Protein AF-A0A8J3D0W6-F1 (afdb_monomer)

Mean predicted aligned error: 7.94 Å

Secondary structure (DSSP, 8-state):
-GGGSHHHHHTT--EEEESB------BTTBSS--HHHHHT-B-SSSS--BHHHHS-HHHHHHHHHHHTS--B--GGGS-TTEEEES-HHHHHHHHHHHHHHTT-TT-SHHHHHHHTTTTEE-BPPPEEETTTTEEEEEE-BTB-EEEEEEEETTEEEEEEEEE----

Solvent-accessible surface area (backbone atoms only — not comparable to full-atom values): 9546 Å² total; per-residue (Å²): 92,53,57,85,43,49,67,47,52,74,71,69,46,76,36,41,34,49,25,60,30,40,45,81,70,68,43,73,101,40,100,55,78,40,52,70,63,53,36,73,38,51,30,76,49,98,66,74,47,44,40,56,83,75,41,55,70,68,56,40,44,44,44,44,57,54,17,37,33,90,36,74,62,58,72,88,56,46,55,91,65,59,45,74,38,85,57,56,70,61,51,52,50,53,51,52,54,47,68,74,48,66,92,53,91,88,60,65,70,59,56,62,66,44,56,78,51,76,51,50,43,43,38,25,26,76,36,72,39,80,92,69,37,33,38,38,34,43,36,55,68,93,52,33,27,43,41,34,30,35,53,53,96,92,39,64,38,79,68,52,45,28,60,51,68,88,127

Structure (mmCIF, N/CA/C/O backbone):
data_AF-A0A8J3D0W6-F1
#
_entry.id   AF-A0A8J3D0W6-F1
#
loop_
_atom_site.group_PDB
_atom_site.id
_atom_site.type_symbol
_atom_site.label_atom_id
_atom_site.label_alt_id
_atom_site.label_comp_id
_atom_site.label_asym_id
_atom_site.label_entity_id
_atom_site.label_seq_id
_atom_site.pdbx_PDB_ins_code
_atom_site.Cartn_x
_atom_site.Cartn_y
_atom_site.Cartn_z
_atom_site.occupancy
_atom_site.B_iso_or_equiv
_atom_site.auth_seq_id
_atom_site.auth_comp_id
_atom_site.auth_asym_id
_atom_site.auth_atom_id
_atom_site.pdbx_PDB_model_num
ATOM 1 N N . MET A 1 1 ? -11.651 3.298 -0.532 1.00 57.72 1 MET A N 1
ATOM 2 C CA . MET A 1 1 ? -10.632 2.223 -0.499 1.00 57.72 1 MET A CA 1
ATOM 3 C C . MET A 1 1 ? -11.140 0.916 0.131 1.00 57.72 1 MET A C 1
ATOM 5 O O . MET A 1 1 ? -10.345 0.147 0.648 1.00 57.72 1 MET A O 1
ATOM 9 N N . ALA A 1 2 ? -12.438 0.595 0.031 1.00 57.97 2 ALA A N 1
ATOM 10 C CA . ALA A 1 2 ? -12.997 -0.600 0.679 1.00 57.97 2 ALA A CA 1
ATOM 11 C C . ALA A 1 2 ? -12.368 -1.928 0.208 1.00 57.97 2 ALA A C 1
ATOM 13 O O . ALA A 1 2 ? -12.238 -2.854 0.995 1.00 57.97 2 ALA A O 1
ATOM 14 N N . ALA A 1 3 ? -11.893 -1.985 -1.041 1.00 68.94 3 ALA A N 1
ATOM 15 C CA . ALA A 1 3 ? -11.282 -3.178 -1.628 1.00 68.94 3 ALA A CA 1
ATOM 16 C C . ALA A 1 3 ? -9.994 -3.659 -0.929 1.00 68.94 3 ALA A C 1
ATOM 18 O O . ALA A 1 3 ? -9.634 -4.821 -1.071 1.00 68.94 3 ALA A O 1
ATOM 19 N N . VAL A 1 4 ? -9.289 -2.784 -0.200 1.00 66.38 4 VAL A N 1
ATOM 20 C CA . VAL A 1 4 ? -8.020 -3.122 0.482 1.00 66.38 4 VAL A CA 1
ATOM 21 C C . VAL A 1 4 ? -8.254 -3.967 1.746 1.00 66.38 4 VAL A C 1
ATOM 23 O O . VAL A 1 4 ? -7.323 -4.585 2.248 1.00 66.38 4 VAL A O 1
ATOM 26 N N . PHE A 1 5 ? -9.499 -4.019 2.229 1.00 71.75 5 PHE A N 1
ATOM 27 C CA . PHE A 1 5 ? -9.880 -4.618 3.510 1.00 71.75 5 PHE A CA 1
ATOM 28 C C . PHE A 1 5 ? -11.182 -5.418 3.444 1.00 71.75 5 PHE A C 1
ATOM 30 O O . PHE A 1 5 ? -11.825 -5.668 4.459 1.00 71.75 5 PHE A O 1
ATOM 37 N N . GLU A 1 6 ? -11.640 -5.748 2.238 1.00 76.38 6 GLU A N 1
ATOM 38 C CA . GLU A 1 6 ? -12.977 -6.306 2.034 1.00 76.38 6 GLU A CA 1
ATOM 39 C C . GLU A 1 6 ? -13.170 -7.620 2.805 1.00 76.38 6 GLU A C 1
ATOM 41 O O . GLU A 1 6 ? -14.216 -7.822 3.418 1.00 76.38 6 GLU A O 1
ATOM 46 N N . ASN A 1 7 ? -12.140 -8.470 2.852 1.00 73.19 7 ASN A N 1
ATOM 47 C CA . ASN A 1 7 ? -12.189 -9.752 3.555 1.00 73.19 7 ASN A CA 1
ATOM 48 C C . ASN A 1 7 ? -12.146 -9.577 5.077 1.00 73.19 7 ASN A C 1
ATOM 50 O O . ASN A 1 7 ? -12.921 -10.205 5.797 1.00 73.19 7 ASN A O 1
ATOM 54 N N . GLU A 1 8 ? -11.254 -8.720 5.565 1.00 75.06 8 GLU A N 1
ATOM 55 C CA . GLU A 1 8 ? -11.081 -8.424 6.983 1.00 75.06 8 GLU A CA 1
ATOM 56 C C . GLU A 1 8 ? -12.368 -7.812 7.553 1.00 75.06 8 GLU A C 1
ATOM 58 O O . GLU A 1 8 ? -12.911 -8.307 8.544 1.00 75.06 8 GLU A O 1
ATOM 63 N N . LEU A 1 9 ? -12.943 -6.832 6.853 1.00 78.19 9 LEU A N 1
ATOM 64 C CA . LEU A 1 9 ? -14.215 -6.215 7.228 1.00 78.19 9 LEU A CA 1
ATOM 65 C C . LEU A 1 9 ? -15.378 -7.209 7.157 1.00 78.19 9 LEU A C 1
ATOM 67 O O . LEU A 1 9 ? -16.214 -7.227 8.058 1.00 78.19 9 LEU A O 1
ATOM 71 N N . ALA A 1 10 ? -15.422 -8.076 6.139 1.00 81.38 10 ALA A N 1
ATOM 72 C CA . ALA A 1 10 ? -16.437 -9.128 6.049 1.00 81.38 10 ALA A CA 1
ATOM 73 C C . ALA A 1 10 ? -16.343 -10.142 7.203 1.00 81.38 10 ALA A C 1
ATOM 75 O O . ALA A 1 10 ? -17.357 -10.703 7.612 1.00 81.38 10 ALA A O 1
ATOM 76 N N . SER A 1 11 ? -15.144 -10.355 7.752 1.00 77.88 11 SER A N 1
ATOM 77 C CA . SER A 1 11 ? -14.920 -11.206 8.927 1.00 77.88 11 SER A CA 1
ATOM 78 C C . SER A 1 11 ? -15.164 -10.503 10.271 1.00 77.88 11 SER A C 1
ATOM 80 O O . SER A 1 11 ? -15.015 -11.128 11.319 1.00 77.88 11 SER A O 1
ATOM 82 N N . GLY A 1 12 ? -15.549 -9.220 10.253 1.00 76.44 12 GLY A N 1
ATOM 83 C CA . GLY A 1 12 ? -15.779 -8.419 11.457 1.00 76.44 12 GLY A CA 1
ATOM 84 C C . GLY A 1 12 ? -14.498 -8.037 12.200 1.00 76.44 12 GLY A C 1
ATOM 85 O O . GLY A 1 12 ? -14.559 -7.725 13.387 1.00 76.44 12 GLY A O 1
ATOM 86 N N . GLN A 1 13 ? -13.340 -8.085 11.534 1.00 76.00 13 GLN A N 1
ATOM 87 C CA . GLN A 1 13 ? -12.080 -7.663 12.136 1.00 76.00 13 GLN A CA 1
ATOM 88 C C . GLN A 1 13 ? -12.021 -6.144 12.273 1.00 76.00 13 GLN A C 1
ATOM 90 O O . GLN A 1 13 ? -12.376 -5.403 11.356 1.00 76.00 13 GLN A O 1
ATOM 95 N N . GLU A 1 14 ? -11.515 -5.693 13.417 1.00 71.50 14 GLU A N 1
ATOM 96 C CA . GLU A 1 14 ? -11.161 -4.297 13.631 1.00 71.50 14 GLU A CA 1
ATOM 97 C C . GLU A 1 14 ? -9.776 -4.023 13.035 1.00 71.50 14 GLU A C 1
ATOM 99 O O . GLU A 1 14 ? -8.802 -4.735 13.301 1.00 71.50 14 GLU A O 1
ATOM 104 N N . ILE A 1 15 ? -9.703 -2.998 12.189 1.00 77.00 15 ILE A N 1
ATOM 105 C CA . ILE A 1 15 ? -8.526 -2.717 11.369 1.00 77.00 15 ILE A CA 1
ATOM 106 C C . ILE A 1 15 ? -7.959 -1.368 11.773 1.00 77.00 15 ILE A C 1
ATOM 108 O O . ILE A 1 15 ? -8.666 -0.363 11.727 1.00 77.00 15 ILE A O 1
ATOM 112 N N . PHE A 1 16 ? -6.670 -1.335 12.097 1.00 79.06 16 PHE A N 1
ATOM 113 C CA . PHE A 1 16 ? -5.956 -0.107 12.432 1.00 79.06 16 PHE A CA 1
ATOM 114 C C . PHE A 1 16 ? -5.022 0.300 11.289 1.00 79.06 16 PHE A C 1
ATOM 116 O O . PHE A 1 16 ? -4.223 -0.500 10.801 1.00 79.06 16 PHE A O 1
ATOM 123 N N . LEU A 1 17 ? -5.120 1.557 10.865 1.00 83.06 17 LEU A N 1
ATOM 124 C CA . LEU A 1 17 ? -4.301 2.152 9.811 1.00 83.06 17 LEU A CA 1
ATOM 125 C C . LEU A 1 17 ? -3.715 3.478 10.304 1.00 83.06 17 LEU A C 1
ATOM 127 O O . LEU A 1 17 ? -4.410 4.273 10.936 1.00 83.06 17 LEU A O 1
ATOM 131 N N . PHE A 1 18 ? -2.448 3.748 9.998 1.00 86.56 18 PHE A N 1
ATOM 132 C CA . PHE A 1 18 ? -1.864 5.053 10.303 1.00 86.56 18 PHE A CA 1
ATOM 133 C C . PHE A 1 18 ? -2.367 6.139 9.361 1.00 86.56 18 PHE A C 1
ATOM 135 O O . PHE A 1 18 ? -2.537 5.918 8.164 1.00 86.56 18 PHE A O 1
ATOM 142 N N . GLU A 1 19 ? -2.597 7.330 9.912 1.00 89.62 19 GLU A N 1
ATOM 143 C CA . GLU A 1 19 ? -2.974 8.495 9.115 1.00 89.62 19 GLU A CA 1
ATOM 144 C C . GLU A 1 19 ? -1.873 8.876 8.126 1.00 89.62 19 GLU A C 1
ATOM 146 O O . GLU A 1 19 ? -2.173 9.251 6.997 1.00 89.62 19 GLU A O 1
ATOM 151 N N . ASP A 1 20 ? -0.610 8.768 8.528 1.00 90.44 20 ASP A N 1
ATOM 152 C CA . ASP A 1 20 ? 0.523 9.093 7.671 1.00 9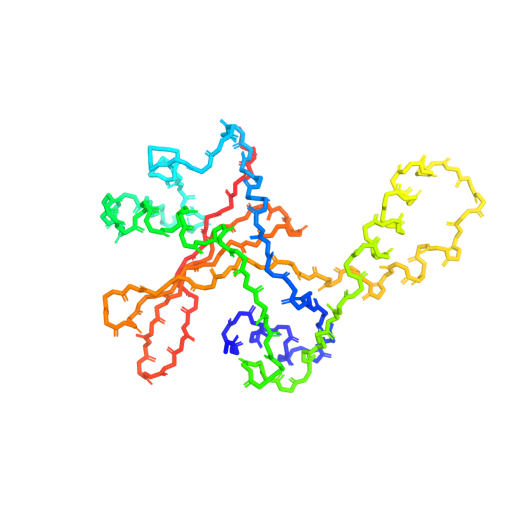0.44 20 ASP A CA 1
ATOM 153 C C . ASP A 1 20 ? 0.906 7.895 6.799 1.00 90.44 20 ASP A C 1
ATOM 155 O O . ASP A 1 20 ? 1.125 6.781 7.286 1.00 90.44 20 ASP A O 1
ATOM 159 N N . ALA A 1 21 ? 1.000 8.142 5.495 1.00 90.19 21 ALA A N 1
ATOM 160 C CA . ALA A 1 21 ? 1.410 7.145 4.526 1.00 90.19 21 ALA A CA 1
ATOM 161 C C . ALA A 1 21 ? 2.860 6.700 4.732 1.00 90.19 21 ALA A C 1
ATOM 163 O O . ALA A 1 21 ? 3.719 7.448 5.198 1.00 90.19 21 ALA A O 1
ATOM 164 N N . GLU A 1 22 ? 3.130 5.463 4.334 1.00 88.19 22 GLU A N 1
ATOM 165 C CA . GLU A 1 22 ? 4.464 4.893 4.323 1.00 88.19 22 GLU A CA 1
ATOM 166 C C . GLU A 1 22 ? 5.303 5.510 3.205 1.00 88.19 22 GLU A C 1
ATOM 168 O O . GLU A 1 22 ? 5.022 5.324 2.016 1.00 88.19 22 GLU A O 1
ATOM 173 N N . THR A 1 23 ? 6.337 6.239 3.611 1.00 87.56 23 THR A N 1
ATOM 174 C CA . THR A 1 23 ? 7.292 6.894 2.714 1.00 87.56 23 THR A CA 1
ATOM 175 C C . THR A 1 23 ? 8.585 6.094 2.587 1.00 87.56 23 THR A C 1
ATOM 177 O O . THR A 1 23 ? 9.254 6.187 1.560 1.00 87.56 23 THR A O 1
ATOM 180 N N . ASP A 1 24 ? 8.915 5.265 3.584 1.00 83.38 24 ASP A N 1
ATOM 181 C CA . ASP A 1 24 ? 10.118 4.433 3.598 1.00 83.38 24 ASP A CA 1
ATOM 182 C C . ASP A 1 24 ? 9.813 3.050 3.006 1.00 83.38 24 ASP A C 1
ATOM 184 O O . ASP A 1 24 ? 9.504 2.075 3.701 1.00 83.38 24 ASP A O 1
ATOM 188 N N . TRP A 1 25 ? 9.819 2.983 1.675 1.00 83.62 25 TRP A N 1
ATOM 189 C CA . TRP A 1 25 ? 9.565 1.750 0.934 1.00 83.62 25 TRP A CA 1
ATOM 190 C C . TRP A 1 25 ? 10.764 0.811 1.056 1.00 83.62 25 TRP A C 1
ATOM 192 O O . TRP A 1 25 ? 11.692 0.841 0.249 1.00 83.62 25 TRP A O 1
ATOM 202 N N . LYS A 1 26 ? 10.728 -0.054 2.066 1.00 74.50 26 LYS A N 1
ATOM 203 C CA . LYS A 1 26 ? 11.725 -1.106 2.259 1.00 74.50 26 LYS A CA 1
ATOM 204 C C . LYS A 1 26 ? 11.419 -2.291 1.359 1.00 74.50 26 LYS A C 1
ATOM 206 O O . LYS A 1 26 ? 10.599 -3.138 1.701 1.00 74.50 26 LYS A O 1
ATOM 211 N N . ILE A 1 27 ? 12.104 -2.372 0.226 1.00 72.00 27 ILE A N 1
ATOM 212 C CA . ILE A 1 27 ? 12.061 -3.546 -0.641 1.00 72.00 27 ILE A CA 1
ATOM 213 C C . ILE A 1 27 ? 13.344 -4.356 -0.406 1.00 72.00 27 ILE A C 1
ATOM 215 O O . ILE A 1 27 ? 14.429 -3.849 -0.681 1.00 72.00 27 ILE A O 1
ATOM 219 N N . PRO A 1 28 ? 13.267 -5.595 0.111 1.00 66.06 28 PRO A N 1
ATOM 220 C CA . PRO A 1 28 ? 14.422 -6.476 0.223 1.00 66.06 28 PRO A CA 1
ATOM 221 C C . PRO A 1 28 ? 15.197 -6.537 -1.101 1.00 66.06 28 PRO A C 1
ATOM 223 O O . PRO A 1 28 ? 14.583 -6.576 -2.167 1.00 66.06 28 PRO A O 1
ATOM 226 N N . TRP A 1 29 ? 16.534 -6.544 -1.037 1.00 68.75 29 TRP A N 1
ATOM 227 C CA . TRP A 1 29 ? 17.455 -6.594 -2.198 1.00 68.75 29 TRP A CA 1
ATOM 228 C C . TRP A 1 29 ? 17.521 -5.328 -3.060 1.00 68.75 29 TRP A C 1
ATOM 230 O O . TRP A 1 29 ? 18.323 -5.279 -3.992 1.00 68.75 29 TRP A O 1
ATOM 240 N N . LEU A 1 30 ? 16.724 -4.303 -2.753 1.00 70.81 30 LEU A N 1
ATOM 241 C CA . LEU A 1 30 ? 16.765 -3.009 -3.420 1.00 70.81 30 LEU A CA 1
ATOM 242 C C . LEU A 1 30 ? 17.078 -1.912 -2.405 1.00 70.81 30 LEU A C 1
ATOM 244 O O . LEU A 1 30 ? 16.303 -1.659 -1.487 1.00 70.81 30 LEU A O 1
ATOM 248 N N . ASP A 1 31 ? 18.188 -1.207 -2.618 1.00 67.56 31 ASP A N 1
ATOM 249 C CA . ASP A 1 31 ? 18.569 -0.059 -1.783 1.00 67.56 31 ASP A CA 1
ATOM 250 C C . ASP A 1 31 ? 17.552 1.093 -1.879 1.00 67.56 31 ASP A C 1
ATOM 252 O O . ASP A 1 31 ? 17.469 1.942 -0.996 1.00 67.56 31 ASP A O 1
ATOM 256 N N . SER A 1 32 ? 16.783 1.145 -2.972 1.00 73.94 32 SER A N 1
ATOM 257 C CA . SER A 1 32 ? 15.727 2.133 -3.200 1.00 73.94 32 SER A CA 1
ATOM 258 C C . SER A 1 32 ? 14.708 1.649 -4.237 1.00 73.94 32 SER A C 1
ATOM 260 O O . SER A 1 32 ? 14.976 0.735 -5.024 1.00 73.94 32 SER A O 1
ATOM 262 N N . CYS A 1 33 ? 13.532 2.285 -4.270 1.00 82.81 33 CYS A N 1
ATOM 263 C CA . CYS A 1 33 ? 12.550 2.059 -5.330 1.00 82.81 33 CYS A CA 1
ATOM 264 C C . CYS A 1 33 ? 13.100 2.576 -6.667 1.00 82.81 33 CYS A C 1
ATOM 266 O O . CYS A 1 33 ? 13.207 3.783 -6.879 1.00 82.81 33 CYS A O 1
ATOM 268 N N . THR A 1 34 ? 13.436 1.657 -7.570 1.00 86.19 34 THR A N 1
ATOM 269 C CA . THR A 1 34 ? 13.911 1.945 -8.932 1.00 86.19 34 THR A CA 1
ATOM 270 C C . THR A 1 34 ? 13.007 1.272 -9.953 1.00 86.19 34 THR A C 1
ATOM 272 O O . THR A 1 34 ? 12.373 0.259 -9.653 1.00 86.19 34 THR A O 1
ATOM 275 N N . VAL A 1 35 ? 12.950 1.805 -11.176 1.00 87.56 35 VAL A N 1
ATOM 276 C CA . VAL A 1 35 ? 12.115 1.215 -12.232 1.00 87.56 35 VAL A CA 1
ATOM 277 C C . VAL A 1 35 ? 12.561 -0.206 -12.543 1.00 87.56 35 VAL A C 1
ATOM 279 O O . VAL A 1 35 ? 11.743 -1.120 -12.568 1.00 87.56 35 VAL A O 1
ATOM 282 N N . GLU A 1 36 ? 13.864 -0.402 -12.713 1.00 86.00 36 GLU A N 1
ATOM 283 C CA . GLU A 1 36 ? 14.467 -1.699 -12.990 1.00 86.00 36 GLU A CA 1
ATOM 284 C C . GLU A 1 36 ? 14.217 -2.684 -11.840 1.00 86.00 36 GLU A C 1
ATOM 286 O O . GLU A 1 36 ? 13.860 -3.836 -12.084 1.00 86.00 36 GLU A O 1
ATOM 291 N N . GLY A 1 37 ? 14.330 -2.226 -10.589 1.00 82.81 37 GLY A N 1
ATOM 292 C CA . GLY A 1 37 ? 14.029 -3.038 -9.415 1.00 82.81 37 GLY A CA 1
ATOM 293 C C . GLY A 1 37 ? 12.570 -3.487 -9.366 1.00 82.81 37 GLY A C 1
ATOM 294 O O . GLY A 1 37 ? 12.297 -4.668 -9.170 1.00 82.81 37 GLY A O 1
ATOM 295 N N . ILE A 1 38 ? 11.636 -2.566 -9.613 1.00 83.69 38 ILE A N 1
ATOM 296 C CA . ILE A 1 38 ? 10.198 -2.853 -9.613 1.00 83.69 38 ILE A CA 1
ATOM 297 C C . ILE A 1 38 ? 9.783 -3.733 -10.807 1.00 83.69 38 ILE A C 1
ATOM 299 O O . ILE A 1 38 ? 8.909 -4.585 -10.681 1.00 83.69 38 ILE A O 1
ATOM 303 N N . TRP A 1 39 ? 10.408 -3.578 -11.970 1.00 86.31 39 TRP A N 1
ATOM 304 C CA . TRP A 1 39 ? 10.103 -4.370 -13.166 1.00 86.31 39 TRP A CA 1
ATOM 305 C C . TRP A 1 39 ? 10.508 -5.838 -13.082 1.00 86.31 39 TRP A C 1
ATOM 307 O O . TRP A 1 39 ? 9.879 -6.674 -13.734 1.00 86.31 39 TRP A O 1
ATOM 317 N N . ASN A 1 40 ? 11.533 -6.143 -12.289 1.00 79.94 40 ASN A N 1
ATOM 318 C CA . ASN A 1 40 ? 12.007 -7.509 -12.066 1.00 79.94 40 ASN A CA 1
ATOM 319 C C . ASN A 1 40 ? 11.166 -8.280 -11.043 1.00 79.94 40 ASN A C 1
ATOM 321 O O . ASN A 1 40 ? 11.428 -9.449 -10.778 1.00 79.94 40 ASN A O 1
ATOM 325 N N . LEU A 1 41 ? 10.156 -7.632 -10.472 1.00 79.81 41 LEU A N 1
ATOM 326 C CA . LEU A 1 41 ? 9.245 -8.254 -9.537 1.00 79.81 41 LEU A CA 1
ATOM 327 C C . LEU A 1 41 ? 8.224 -9.145 -10.238 1.00 79.81 41 LEU A C 1
ATOM 329 O O . LEU A 1 41 ? 7.648 -8.777 -11.270 1.00 79.81 41 LEU A O 1
ATOM 333 N N . GLU A 1 42 ? 7.919 -10.268 -9.594 1.00 77.25 42 GLU A N 1
ATOM 334 C CA . GLU A 1 42 ? 6.915 -11.218 -10.057 1.00 77.25 42 GLU A CA 1
ATOM 335 C C . GLU A 1 42 ? 5.779 -11.371 -9.049 1.00 77.25 42 GLU A C 1
ATOM 337 O O . GLU A 1 42 ? 6.000 -11.483 -7.847 1.00 77.25 42 GLU A O 1
ATOM 342 N N . SER A 1 43 ? 4.543 -11.443 -9.539 1.00 78.25 43 SER A N 1
ATOM 343 C CA . SER A 1 43 ? 3.377 -11.666 -8.683 1.00 78.25 43 SER A CA 1
ATOM 344 C C . SER A 1 43 ? 3.393 -13.029 -7.977 1.00 78.25 43 SER A C 1
ATOM 346 O O . SER A 1 43 ? 3.889 -14.021 -8.524 1.00 78.25 43 SER A O 1
ATOM 348 N N . ASP A 1 44 ? 2.674 -13.133 -6.861 1.00 71.56 44 ASP A N 1
ATOM 349 C CA . ASP A 1 44 ? 2.492 -14.398 -6.124 1.00 71.56 44 ASP A CA 1
ATOM 350 C C . ASP A 1 44 ? 1.366 -15.292 -6.680 1.00 71.56 44 ASP A C 1
ATOM 352 O O . ASP A 1 44 ? 0.920 -16.242 -6.036 1.00 71.56 44 ASP A O 1
ATOM 356 N N . PHE A 1 45 ? 0.857 -14.994 -7.878 1.00 66.81 45 PHE A N 1
ATOM 357 C CA . PHE A 1 45 ? -0.221 -15.757 -8.508 1.00 66.81 45 PHE A CA 1
ATOM 358 C C . PHE A 1 45 ? 0.262 -17.093 -9.090 1.00 66.81 45 PHE A C 1
ATOM 360 O O . PHE A 1 45 ? 1.428 -17.260 -9.446 1.00 66.81 45 PHE A O 1
ATOM 367 N N . ARG A 1 46 ? -0.680 -18.040 -9.270 1.00 66.44 46 ARG A N 1
ATOM 368 C CA . ARG A 1 46 ? -0.427 -19.313 -9.983 1.00 66.44 46 ARG A CA 1
ATOM 369 C C . ARG A 1 46 ? 0.113 -19.094 -11.400 1.00 66.44 46 ARG A C 1
ATOM 371 O O . ARG A 1 46 ? 0.879 -19.915 -11.888 1.00 66.44 46 ARG A O 1
ATOM 378 N N . GLN A 1 47 ? -0.308 -18.014 -12.055 1.00 74.50 47 GLN A N 1
ATOM 379 C CA . GLN A 1 47 ? 0.301 -17.518 -13.284 1.00 74.50 47 GLN A CA 1
ATOM 380 C C . GLN A 1 47 ? 1.138 -16.298 -12.920 1.00 74.50 47 GLN A C 1
ATOM 382 O O . GLN A 1 47 ? 0.600 -15.319 -12.405 1.00 74.50 47 GLN A O 1
ATOM 387 N N . LYS A 1 48 ? 2.447 -16.382 -13.155 1.00 79.75 48 LYS A N 1
ATOM 388 C CA . LYS A 1 48 ? 3.380 -15.295 -12.870 1.00 79.75 48 LYS A CA 1
ATOM 389 C C . LYS A 1 48 ? 3.101 -14.121 -13.807 1.00 79.75 48 LYS A C 1
ATOM 391 O O . LYS A 1 48 ? 3.150 -14.274 -15.023 1.00 79.75 48 LYS A O 1
ATOM 396 N N . ILE A 1 49 ? 2.786 -12.968 -13.225 1.00 81.81 49 ILE A N 1
ATOM 397 C CA . ILE A 1 49 ? 2.658 -11.686 -13.915 1.00 81.81 49 ILE A CA 1
ATOM 398 C C . ILE A 1 49 ? 3.881 -10.854 -13.538 1.00 81.81 49 ILE A C 1
ATOM 400 O O . ILE A 1 49 ? 4.138 -10.645 -12.349 1.00 81.81 49 ILE A O 1
ATOM 404 N N . LEU A 1 50 ? 4.622 -10.383 -14.540 1.00 82.62 50 LEU A N 1
ATOM 405 C CA . LEU A 1 50 ? 5.723 -9.447 -14.336 1.00 82.62 50 LEU A CA 1
ATOM 406 C C . LEU A 1 50 ? 5.186 -8.022 -14.329 1.00 82.62 50 LEU A C 1
ATOM 408 O O . LEU A 1 50 ? 4.338 -7.658 -15.147 1.00 82.62 50 LEU A O 1
ATOM 412 N N . ILE A 1 51 ? 5.716 -7.184 -13.442 1.00 84.19 51 ILE A N 1
ATOM 413 C CA . ILE A 1 51 ? 5.301 -5.778 -13.363 1.00 84.19 51 ILE A CA 1
ATOM 414 C C . ILE A 1 51 ? 5.544 -5.040 -14.687 1.00 84.19 51 ILE A C 1
ATOM 416 O O . ILE A 1 51 ? 4.688 -4.262 -15.110 1.00 84.19 51 ILE A O 1
ATOM 420 N N . LYS A 1 52 ? 6.657 -5.328 -15.374 1.00 86.81 52 LYS A N 1
ATOM 421 C CA . LYS A 1 52 ? 7.003 -4.722 -16.673 1.00 86.81 52 LYS A CA 1
ATOM 422 C C . LYS A 1 52 ? 5.983 -4.996 -17.788 1.00 86.81 52 LYS A C 1
ATOM 424 O O . LYS A 1 52 ? 5.906 -4.231 -18.742 1.00 86.81 52 LYS A O 1
ATOM 429 N N . ASP A 1 53 ? 5.203 -6.073 -17.666 1.00 86.81 53 ASP A N 1
ATOM 430 C CA . ASP A 1 53 ? 4.164 -6.428 -18.641 1.00 86.81 53 ASP A CA 1
ATOM 431 C C . ASP A 1 53 ? 2.849 -5.685 -18.353 1.00 86.81 53 ASP A C 1
ATOM 433 O O . ASP A 1 53 ? 1.951 -5.622 -19.195 1.00 86.81 53 ASP A O 1
ATOM 437 N N . VAL A 1 54 ? 2.720 -5.118 -17.150 1.00 85.50 54 VAL A N 1
ATOM 438 C CA . VAL A 1 54 ? 1.522 -4.415 -16.689 1.00 85.50 54 VAL A CA 1
ATOM 439 C C . VAL A 1 54 ? 1.701 -2.910 -16.758 1.00 85.50 54 VAL A C 1
ATOM 441 O O . VAL A 1 54 ? 0.769 -2.240 -17.201 1.00 85.50 54 VAL A O 1
ATOM 444 N N . PHE A 1 55 ? 2.848 -2.378 -16.336 1.00 89.38 55 PHE A N 1
ATOM 445 C CA . PHE A 1 55 ? 3.101 -0.943 -16.210 1.00 89.38 55 PHE A CA 1
ATOM 446 C C . PHE A 1 55 ? 4.231 -0.477 -17.123 1.00 89.38 55 PHE A C 1
ATOM 448 O O . PHE A 1 55 ? 5.274 -1.123 -17.220 1.00 89.38 55 PHE A O 1
ATOM 455 N N . SER A 1 56 ? 4.044 0.690 -17.744 1.00 92.31 56 SER A N 1
ATOM 456 C CA . SER A 1 56 ? 5.108 1.347 -18.503 1.00 92.31 56 SER A CA 1
ATOM 457 C C . SER A 1 56 ? 6.238 1.838 -17.589 1.00 92.31 56 SER A C 1
ATOM 459 O O . SER A 1 56 ? 6.148 1.798 -16.354 1.00 92.31 56 SER A O 1
ATOM 461 N N . ARG A 1 57 ? 7.323 2.322 -18.205 1.00 93.19 57 ARG A N 1
ATOM 462 C CA . ARG A 1 57 ? 8.481 2.860 -17.481 1.00 93.19 57 ARG A CA 1
ATOM 463 C C . ARG A 1 57 ? 8.057 4.085 -16.679 1.00 93.19 57 ARG A C 1
ATOM 465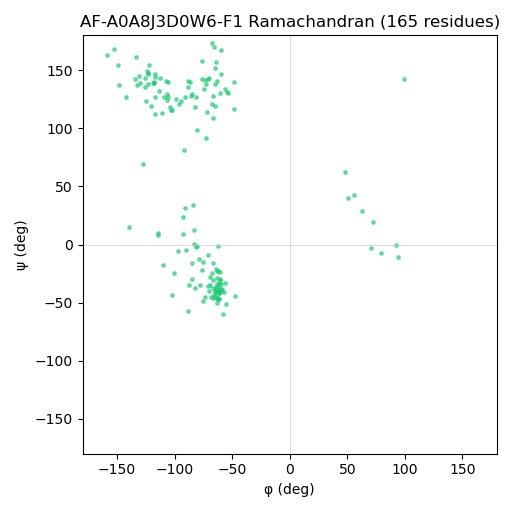 O O . ARG A 1 57 ? 8.333 4.166 -15.488 1.00 93.19 57 ARG A O 1
ATOM 472 N N . GLU A 1 58 ? 7.311 4.977 -17.324 1.00 93.12 58 GLU A N 1
ATOM 473 C CA . GLU A 1 58 ? 6.782 6.208 -16.740 1.00 93.12 58 GLU A CA 1
ATOM 474 C C . GLU A 1 58 ? 5.776 5.908 -15.625 1.00 93.12 58 GLU A C 1
ATOM 476 O O . GLU A 1 58 ? 5.794 6.551 -14.578 1.00 93.12 58 GLU A O 1
ATOM 481 N N . GLU A 1 59 ? 4.903 4.912 -15.812 1.00 92.38 59 GLU A N 1
ATOM 482 C CA . GLU A 1 59 ? 3.974 4.486 -14.760 1.00 92.38 59 GLU A CA 1
ATOM 483 C C . GLU A 1 59 ? 4.736 3.948 -13.544 1.00 92.38 59 GLU A C 1
ATOM 485 O O . GLU A 1 59 ? 4.399 4.282 -12.412 1.00 92.38 59 GLU A O 1
ATOM 490 N N . THR A 1 60 ? 5.803 3.181 -13.767 1.00 91.19 60 THR A N 1
ATOM 491 C CA . THR A 1 60 ? 6.624 2.605 -12.693 1.00 91.19 60 THR A CA 1
ATOM 492 C C . THR A 1 60 ? 7.438 3.666 -11.952 1.00 91.19 60 THR A C 1
ATOM 494 O O . THR A 1 60 ? 7.516 3.653 -10.725 1.00 91.19 60 THR A O 1
ATOM 497 N N . GLU A 1 61 ? 7.988 4.642 -12.668 1.00 92.75 61 GLU A N 1
ATOM 498 C CA . GLU A 1 61 ? 8.659 5.792 -12.061 1.00 92.75 61 GLU A CA 1
ATOM 499 C C . GLU A 1 61 ? 7.691 6.607 -11.193 1.00 92.75 61 GLU A C 1
ATOM 501 O O . GLU A 1 61 ? 8.023 7.004 -10.072 1.00 92.75 61 GLU A O 1
ATOM 506 N N . ARG A 1 62 ? 6.449 6.782 -11.658 1.00 93.25 62 ARG A N 1
ATOM 507 C CA . ARG A 1 62 ? 5.375 7.399 -10.871 1.00 93.25 62 ARG A CA 1
ATOM 508 C C . ARG A 1 62 ? 4.999 6.580 -9.638 1.00 93.25 62 ARG A C 1
ATOM 510 O O . ARG A 1 62 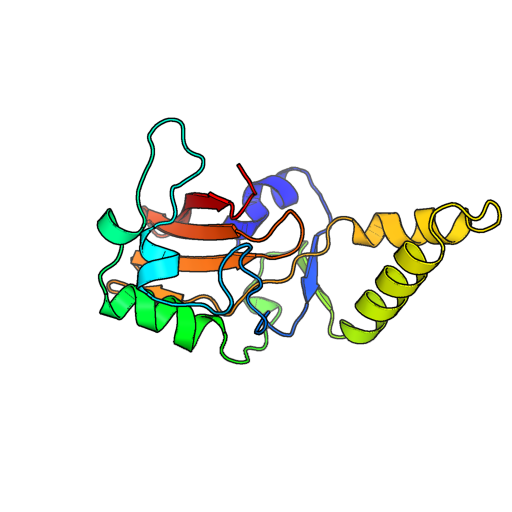? 4.738 7.179 -8.601 1.00 93.25 62 ARG A O 1
ATOM 517 N N . ILE A 1 63 ? 5.002 5.244 -9.706 1.00 91.06 63 ILE A N 1
ATOM 518 C CA . ILE A 1 63 ? 4.808 4.387 -8.520 1.00 91.06 63 ILE A CA 1
ATOM 519 C C . ILE A 1 63 ? 5.847 4.741 -7.448 1.00 91.06 63 ILE A C 1
ATOM 521 O O . ILE A 1 63 ? 5.464 5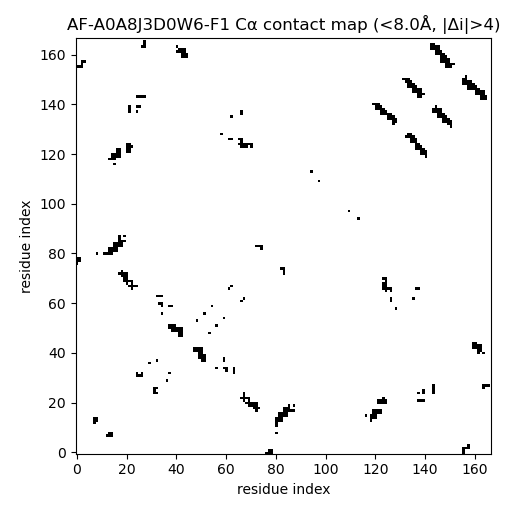.016 -6.314 1.00 91.06 63 ILE A O 1
ATOM 525 N N . CYS A 1 64 ? 7.133 4.790 -7.804 1.00 89.44 64 CYS A N 1
ATOM 526 C CA . CYS A 1 64 ? 8.198 5.091 -6.845 1.00 89.44 64 CYS A CA 1
ATOM 527 C C . CYS A 1 64 ? 8.136 6.530 -6.316 1.00 89.44 64 CYS A C 1
ATOM 529 O O . CYS A 1 64 ? 8.238 6.756 -5.110 1.00 89.44 64 CYS A O 1
ATOM 531 N N . THR A 1 65 ? 7.957 7.511 -7.200 1.00 90.69 65 THR A N 1
ATOM 532 C CA . THR A 1 65 ? 7.995 8.938 -6.840 1.00 90.69 65 THR A CA 1
ATOM 533 C C . THR A 1 65 ? 6.732 9.397 -6.117 1.00 90.69 65 THR A C 1
ATOM 535 O O . THR A 1 65 ? 6.815 10.023 -5.064 1.00 90.69 65 THR A O 1
ATOM 538 N N . GLU A 1 66 ? 5.547 9.080 -6.642 1.00 92.94 66 GLU A N 1
ATOM 539 C CA . GLU A 1 66 ? 4.294 9.484 -6.008 1.00 92.94 66 GLU A CA 1
ATOM 540 C C . GLU A 1 66 ? 3.950 8.593 -4.818 1.00 92.94 66 GLU A C 1
ATOM 542 O O . GLU A 1 66 ? 3.380 9.081 -3.846 1.00 92.94 66 GLU A O 1
ATOM 547 N N . GLY A 1 67 ? 4.271 7.302 -4.882 1.00 88.69 67 GLY A N 1
ATOM 548 C CA . GLY A 1 67 ? 3.949 6.353 -3.824 1.00 88.69 67 GLY A CA 1
ATOM 549 C C . GLY A 1 67 ? 4.714 6.624 -2.528 1.00 88.69 67 GLY A C 1
ATOM 550 O O . GLY A 1 67 ? 4.132 6.520 -1.450 1.00 88.69 67 GLY A O 1
ATOM 551 N N . SER A 1 68 ? 5.978 7.043 -2.625 1.00 88.62 68 SER A N 1
ATOM 552 C CA . SER A 1 68 ? 6.797 7.439 -1.468 1.00 88.62 68 SER A CA 1
ATOM 553 C C . SER A 1 68 ? 6.536 8.873 -0.985 1.00 88.62 68 SER A C 1
ATOM 555 O O . SER A 1 68 ? 7.116 9.306 0.012 1.00 88.62 68 SER A O 1
ATOM 557 N N . ALA A 1 69 ? 5.661 9.627 -1.659 1.00 89.94 69 ALA A N 1
ATOM 558 C CA . ALA A 1 69 ? 5.357 10.994 -1.264 1.00 89.94 69 ALA A CA 1
ATOM 559 C C . ALA A 1 69 ? 4.556 11.034 0.053 1.00 89.94 69 ALA A C 1
ATOM 561 O O . ALA A 1 69 ? 3.650 10.214 0.248 1.00 89.94 69 ALA A O 1
ATOM 562 N N . PRO A 1 70 ? 4.804 12.032 0.926 1.00 91.56 70 PRO A N 1
ATOM 563 C CA . PRO A 1 70 ? 3.997 12.240 2.119 1.00 91.56 70 PRO A CA 1
ATOM 564 C C . PRO A 1 70 ? 2.516 12.366 1.767 1.00 91.56 70 PRO A C 1
ATOM 566 O O . PRO A 1 70 ? 2.122 13.132 0.880 1.00 91.56 70 PRO A O 1
ATOM 569 N N . TYR A 1 71 ? 1.679 11.621 2.476 1.00 92.25 71 TYR A N 1
ATOM 570 C CA . TYR A 1 71 ? 0.240 11.646 2.283 1.00 92.25 71 TYR A CA 1
ATOM 571 C C . TYR A 1 71 ? -0.457 11.368 3.602 1.00 92.25 71 TYR A C 1
ATOM 573 O O . TYR A 1 71 ? -0.048 10.476 4.336 1.00 92.25 71 TYR A O 1
ATOM 581 N N . LYS A 1 72 ? -1.517 12.129 3.881 1.00 91.56 72 LYS A N 1
ATOM 582 C CA . LYS A 1 72 ? -2.321 11.953 5.082 1.00 91.56 72 LYS A CA 1
ATOM 583 C C . LYS A 1 72 ? -3.701 11.422 4.723 1.00 91.56 72 LYS A C 1
ATOM 585 O O . LYS A 1 72 ? -4.502 12.103 4.077 1.00 91.56 72 LYS A O 1
ATOM 590 N N . PHE A 1 73 ? -3.958 10.194 5.137 1.00 89.81 73 PHE A N 1
ATOM 591 C CA . PHE A 1 73 ? -5.237 9.525 5.036 1.00 89.81 73 PHE A CA 1
ATOM 592 C C . PHE A 1 73 ? -6.296 10.253 5.861 1.00 89.81 73 PHE A C 1
ATOM 594 O O . PHE A 1 73 ? -6.042 10.719 6.970 1.00 89.81 73 PHE A O 1
ATOM 601 N N . ARG A 1 74 ? -7.508 10.331 5.309 1.00 88.75 74 ARG A N 1
ATOM 602 C CA . ARG A 1 74 ? -8.680 10.858 6.009 1.00 88.75 74 ARG A CA 1
ATOM 603 C C . ARG A 1 74 ? -9.728 9.769 6.157 1.00 88.75 74 ARG A C 1
ATOM 605 O O . ARG A 1 74 ? -9.850 8.910 5.277 1.00 88.75 74 ARG A O 1
ATOM 612 N N . LYS A 1 75 ? -10.474 9.796 7.261 1.00 85.00 75 LYS A N 1
ATOM 613 C CA . LYS A 1 75 ? -11.396 8.717 7.639 1.00 85.00 75 LYS A CA 1
ATOM 614 C C . LYS A 1 75 ? -12.484 8.494 6.587 1.00 85.00 75 LYS A C 1
ATOM 616 O O . LYS A 1 75 ? -12.870 7.355 6.354 1.00 85.00 75 LYS A O 1
ATOM 621 N N . GLU A 1 76 ? -12.889 9.539 5.871 1.00 87.50 76 GLU A N 1
ATOM 622 C CA . GLU A 1 76 ? -13.939 9.489 4.846 1.00 87.50 76 GLU A CA 1
ATOM 623 C C . GLU A 1 76 ? -13.545 8.651 3.615 1.00 87.50 76 GLU A C 1
ATOM 625 O O . GLU A 1 76 ? -14.396 8.269 2.815 1.00 87.50 76 GLU A O 1
ATOM 630 N N . LEU A 1 77 ? -12.254 8.345 3.438 1.00 82.06 77 LEU A N 1
ATOM 631 C CA . LEU A 1 77 ? -11.765 7.504 2.338 1.00 82.06 77 LEU A CA 1
ATOM 632 C C . LEU A 1 77 ? -11.971 6.001 2.591 1.00 82.06 77 LEU A C 1
ATOM 634 O O . LEU A 1 77 ? -11.807 5.174 1.673 1.00 82.06 77 LEU A O 1
ATOM 638 N N . PHE A 1 78 ? -12.302 5.648 3.832 1.00 83.81 78 PHE A N 1
ATOM 639 C CA . PHE A 1 78 ? -12.370 4.288 4.333 1.00 83.81 78 PHE A CA 1
ATOM 640 C C . PHE A 1 78 ? -13.793 3.931 4.761 1.00 83.81 78 PHE A C 1
ATOM 642 O O . PHE A 1 78 ? -14.500 4.783 5.292 1.00 83.81 78 PHE A O 1
ATOM 649 N N . PRO A 1 79 ? -14.223 2.676 4.547 1.00 82.75 79 PRO A N 1
ATOM 650 C CA . PRO A 1 79 ? -15.466 2.182 5.128 1.00 82.75 79 PRO A CA 1
ATOM 651 C C . PRO A 1 79 ? -15.460 2.239 6.665 1.00 82.75 79 PRO A C 1
ATOM 653 O O . PRO A 1 79 ? -14.425 2.419 7.324 1.00 82.75 79 PRO A O 1
ATOM 656 N N . ASP A 1 80 ? -16.646 2.046 7.231 1.00 82.81 80 ASP A N 1
ATOM 657 C CA . ASP A 1 80 ? -16.831 1.809 8.659 1.00 82.81 80 ASP A CA 1
ATOM 658 C C . ASP A 1 80 ? -16.075 0.539 9.095 1.00 82.81 80 ASP A C 1
ATOM 660 O O . ASP A 1 80 ? -15.898 -0.388 8.306 1.00 82.81 80 ASP A O 1
ATOM 664 N N . GLY A 1 81 ? -15.566 0.522 10.332 1.00 80.31 81 GLY A N 1
ATOM 665 C CA . GLY A 1 81 ? -14.721 -0.563 10.866 1.00 80.31 81 GLY A CA 1
ATOM 666 C C . GLY A 1 81 ? -13.203 -0.357 10.731 1.00 80.31 81 GLY A C 1
ATOM 667 O O . GLY A 1 81 ? -12.435 -1.080 11.360 1.00 80.31 81 GLY A O 1
ATOM 668 N N . ILE A 1 82 ? -12.753 0.648 9.967 1.00 83.62 82 ILE A N 1
ATOM 669 C CA . ILE A 1 82 ? -11.328 1.029 9.891 1.00 83.62 82 ILE A CA 1
ATOM 670 C C . ILE A 1 82 ? -11.027 2.185 10.845 1.00 83.62 82 ILE A C 1
ATOM 672 O O . ILE A 1 82 ? -11.563 3.279 10.675 1.00 83.62 82 ILE A O 1
ATOM 676 N N . ASN A 1 83 ? -10.122 1.993 11.790 1.00 85.50 83 ASN A N 1
ATOM 677 C CA . ASN A 1 83 ? -9.657 3.033 12.697 1.00 85.50 83 ASN A CA 1
ATOM 678 C C . ASN A 1 83 ? -8.384 3.683 12.156 1.00 85.50 83 ASN A C 1
ATOM 680 O O . ASN A 1 83 ? -7.388 3.002 11.911 1.00 85.50 83 ASN A O 1
ATOM 684 N N . LEU A 1 84 ? -8.414 5.007 11.982 1.00 86.56 84 LEU A N 1
ATOM 685 C CA . LEU A 1 84 ? -7.212 5.777 11.677 1.00 86.56 84 LEU A CA 1
ATOM 686 C C . LEU A 1 84 ? -6.528 6.213 12.972 1.00 86.56 84 LEU A C 1
ATOM 688 O O . LEU A 1 84 ? -7.197 6.680 13.892 1.00 86.56 84 LEU A O 1
ATOM 692 N N . SER A 1 85 ? -5.206 6.073 13.037 1.00 84.62 85 SER A N 1
ATOM 693 C CA . SER A 1 85 ? -4.404 6.515 14.177 1.00 84.62 85 SER A CA 1
ATOM 694 C C . SER A 1 85 ? -3.278 7.450 13.748 1.00 84.62 85 SER A C 1
ATOM 696 O O . SER A 1 85 ? -2.554 7.175 12.793 1.00 84.62 85 SER A O 1
ATOM 698 N N . SER A 1 86 ? -3.090 8.537 14.492 1.00 84.19 86 SER A N 1
ATOM 699 C CA . SER A 1 86 ? -1.974 9.473 14.321 1.00 84.19 86 SER A CA 1
ATOM 700 C C . SER A 1 86 ? -0.740 9.111 15.158 1.00 84.19 86 SER A C 1
ATOM 702 O O . SER A 1 86 ? 0.279 9.789 15.084 1.00 84.19 86 SER A O 1
ATOM 704 N N . GLU A 1 87 ? -0.811 8.087 16.013 1.00 82.00 87 GLU A N 1
ATOM 705 C CA . GLU A 1 87 ? 0.211 7.829 17.039 1.00 82.00 87 GLU A CA 1
ATOM 706 C C . GLU A 1 87 ? 1.336 6.888 16.567 1.00 82.00 87 GLU A C 1
ATOM 708 O O . GLU A 1 87 ? 1.893 6.150 17.378 1.00 82.00 87 GLU A O 1
ATOM 713 N N . ARG A 1 88 ? 1.703 6.890 15.276 1.00 78.69 88 ARG A N 1
ATOM 714 C CA . ARG A 1 88 ? 2.678 5.942 14.690 1.00 78.69 88 ARG A CA 1
ATOM 715 C C . ARG A 1 88 ? 3.964 5.791 15.517 1.00 78.69 88 ARG A C 1
ATOM 717 O O . ARG A 1 88 ? 4.378 4.675 15.806 1.00 78.69 88 ARG A O 1
ATOM 724 N N . SER A 1 89 ? 4.540 6.894 15.993 1.00 77.38 89 SER A N 1
ATOM 725 C CA . SER A 1 89 ? 5.760 6.886 16.817 1.00 77.38 89 SER A CA 1
ATOM 726 C C . SER A 1 89 ? 5.609 6.135 18.145 1.00 77.38 89 SER A C 1
ATOM 728 O O . SER A 1 89 ? 6.541 5.468 18.599 1.00 77.38 89 SER A O 1
ATOM 730 N N . ARG A 1 90 ? 4.432 6.217 18.773 1.00 75.62 90 ARG A N 1
ATOM 731 C CA . ARG A 1 90 ? 4.109 5.471 19.991 1.00 75.62 90 ARG A CA 1
ATOM 732 C C . ARG A 1 90 ? 4.065 3.976 19.695 1.00 75.62 90 ARG A C 1
ATOM 734 O O . ARG A 1 90 ? 4.636 3.202 20.456 1.00 75.62 90 ARG A O 1
ATOM 741 N N . TYR A 1 91 ? 3.444 3.585 18.584 1.00 73.75 91 TYR A N 1
ATOM 742 C CA . TYR A 1 91 ? 3.396 2.190 18.143 1.00 73.75 91 TY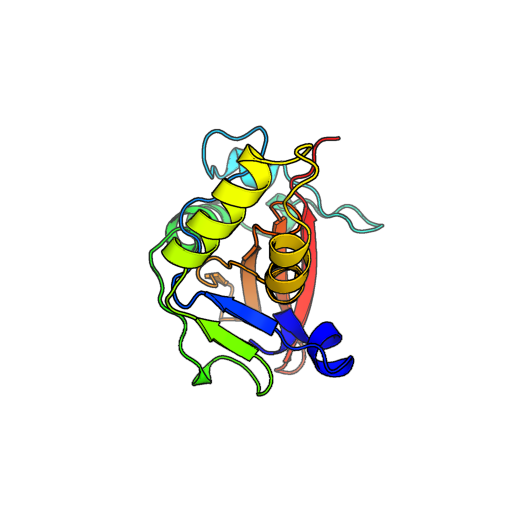R A CA 1
ATOM 743 C C . TYR A 1 91 ? 4.778 1.637 17.827 1.00 73.75 91 TYR A C 1
ATOM 745 O O . TYR A 1 91 ? 5.149 0.603 18.377 1.00 73.75 91 TYR A O 1
ATOM 753 N N . ASP A 1 92 ? 5.560 2.357 17.025 1.00 75.06 92 ASP A N 1
ATOM 754 C CA . ASP A 1 92 ? 6.926 1.968 16.678 1.00 75.06 92 ASP A CA 1
ATOM 755 C C . ASP A 1 92 ? 7.784 1.801 17.941 1.00 75.06 92 ASP A C 1
ATOM 757 O O . ASP A 1 92 ? 8.534 0.836 18.061 1.00 75.06 92 ASP A O 1
ATOM 761 N N . SER A 1 93 ? 7.633 2.686 18.932 1.00 73.81 93 SER A N 1
ATOM 762 C CA . SER A 1 93 ? 8.319 2.578 20.227 1.00 73.81 93 SER A CA 1
ATOM 763 C C . SER A 1 93 ? 7.934 1.309 20.996 1.00 73.81 93 SER A C 1
ATOM 765 O O . SER A 1 93 ? 8.810 0.582 21.468 1.00 73.81 93 SER A O 1
ATOM 767 N N . ILE A 1 94 ? 6.637 0.996 21.080 1.00 72.50 94 ILE A N 1
ATOM 768 C CA . ILE A 1 94 ? 6.136 -0.210 21.754 1.00 72.50 94 ILE A CA 1
ATOM 769 C C . ILE A 1 94 ? 6.653 -1.469 21.035 1.00 72.50 94 ILE A C 1
ATOM 771 O O . ILE A 1 94 ? 7.168 -2.385 21.674 1.00 72.50 94 ILE A O 1
ATOM 775 N N . ILE A 1 95 ? 6.584 -1.507 19.704 1.00 72.06 95 ILE A N 1
ATOM 776 C CA . ILE A 1 95 ? 7.060 -2.638 18.897 1.00 72.06 95 ILE A CA 1
ATOM 777 C C . ILE A 1 95 ? 8.579 -2.808 19.032 1.00 72.06 95 ILE A C 1
ATOM 779 O O . ILE A 1 95 ? 9.061 -3.918 19.255 1.00 72.06 95 ILE A O 1
ATOM 783 N N . ASN A 1 96 ? 9.348 -1.721 18.971 1.00 74.06 96 ASN A N 1
ATOM 784 C CA . ASN A 1 96 ? 10.797 -1.763 19.171 1.00 74.06 96 ASN A CA 1
ATOM 785 C C . ASN A 1 96 ? 11.155 -2.259 20.575 1.00 74.06 96 ASN A C 1
ATOM 787 O O . ASN A 1 96 ? 12.053 -3.093 20.728 1.00 74.06 96 ASN A O 1
ATOM 791 N N . ALA A 1 97 ? 10.433 -1.801 21.601 1.00 71.06 97 ALA A N 1
ATOM 792 C CA . ALA A 1 97 ? 10.598 -2.296 22.960 1.00 71.06 97 ALA A CA 1
ATOM 793 C C . ALA A 1 97 ? 10.304 -3.801 23.045 1.00 71.06 97 ALA A C 1
ATOM 795 O O . ALA A 1 97 ? 11.080 -4.512 23.680 1.00 71.06 97 ALA A O 1
ATOM 796 N N . PHE A 1 98 ? 9.270 -4.305 22.356 1.00 70.81 98 PHE A N 1
ATOM 797 C CA . PHE A 1 98 ? 8.968 -5.740 22.290 1.00 70.81 98 PHE A CA 1
ATOM 798 C C . PHE A 1 98 ? 10.153 -6.518 21.733 1.00 70.81 98 PHE A C 1
ATOM 800 O O . PHE A 1 98 ? 10.714 -7.352 22.439 1.00 70.81 98 PHE A O 1
ATOM 807 N N . TYR A 1 99 ? 10.575 -6.203 20.503 1.00 68.12 99 TYR A N 1
ATOM 808 C CA . TYR A 1 99 ? 11.650 -6.922 19.815 1.00 68.12 99 TYR A CA 1
ATOM 809 C C . TYR A 1 99 ? 12.979 -6.869 20.574 1.00 68.12 99 TYR A C 1
ATOM 811 O O . TYR A 1 99 ? 13.704 -7.859 20.607 1.00 68.12 99 TYR A O 1
ATOM 819 N N . THR A 1 100 ? 13.264 -5.758 21.258 1.00 72.00 100 THR A N 1
ATOM 820 C CA . THR A 1 100 ? 14.467 -5.608 22.097 1.00 72.00 100 THR A CA 1
ATOM 821 C C . THR A 1 100 ? 14.450 -6.522 23.332 1.00 72.00 100 THR A C 1
ATOM 823 O O . THR A 1 100 ? 15.502 -6.856 23.876 1.00 72.00 100 THR A O 1
ATOM 826 N N . HIS A 1 101 ? 13.266 -6.934 23.792 1.00 68.44 101 HIS A N 1
ATOM 827 C CA . HIS A 1 101 ? 13.084 -7.712 25.021 1.00 68.44 101 HIS A CA 1
ATOM 828 C C . HIS A 1 101 ? 12.543 -9.131 24.780 1.00 68.44 101 HIS A C 1
ATOM 830 O O . HIS A 1 101 ? 12.259 -9.839 25.750 1.00 68.44 101 HIS A O 1
ATOM 836 N N . ILE A 1 102 ? 12.444 -9.577 23.520 1.00 65.19 102 ILE A N 1
ATOM 837 C CA . ILE A 1 102 ? 12.094 -10.963 23.174 1.00 65.19 102 ILE A CA 1
ATOM 838 C C . ILE A 1 102 ? 13.039 -11.928 23.905 1.00 65.19 102 ILE A C 1
ATOM 840 O O . ILE A 1 102 ? 14.258 -11.776 23.872 1.00 65.19 102 ILE A O 1
ATOM 844 N N . GLY A 1 103 ? 12.466 -12.933 24.575 1.00 58.56 103 GLY A N 1
ATOM 845 C CA . GLY A 1 103 ? 13.214 -13.951 25.322 1.00 58.56 103 GLY A CA 1
ATOM 846 C C . GLY A 1 103 ? 13.439 -13.641 26.806 1.00 58.56 103 GLY A C 1
ATOM 847 O O . GLY A 1 103 ? 14.010 -14.475 27.506 1.00 58.56 103 GLY A O 1
ATOM 848 N N . LYS A 1 104 ? 12.967 -12.494 27.316 1.00 64.69 104 LYS A N 1
ATOM 849 C CA . LYS A 1 104 ? 12.936 -12.213 28.760 1.00 64.69 104 LYS A CA 1
ATOM 850 C C . LYS A 1 104 ? 11.591 -12.661 29.365 1.00 64.69 104 LYS A C 1
ATOM 852 O O . LYS A 1 104 ? 10.546 -12.260 28.857 1.00 64.69 104 LYS A O 1
ATOM 857 N N . PRO A 1 105 ? 11.586 -13.475 30.437 1.00 55.31 105 PRO A N 1
ATOM 858 C CA . PRO A 1 105 ? 10.380 -14.139 30.952 1.00 55.31 105 PRO A CA 1
ATOM 859 C C . PRO A 1 105 ? 9.355 -13.215 31.642 1.00 55.31 105 PRO A C 1
ATOM 861 O O . PRO A 1 105 ? 8.246 -13.653 31.929 1.00 55.31 105 PRO A O 1
ATOM 864 N N . GLU A 1 106 ? 9.681 -11.947 31.896 1.00 55.72 106 GLU A N 1
ATOM 865 C CA . GLU A 1 106 ? 8.895 -11.044 32.758 1.00 55.72 106 GLU A CA 1
ATOM 866 C C . GLU A 1 106 ? 7.856 -10.181 32.021 1.00 55.72 106 GLU A C 1
ATOM 868 O O . GLU A 1 106 ? 7.269 -9.284 32.620 1.00 55.72 106 GLU A O 1
ATOM 873 N N . ILE A 1 107 ? 7.592 -10.420 30.732 1.00 55.84 107 ILE A N 1
ATOM 874 C CA . ILE A 1 107 ? 6.772 -9.502 29.925 1.00 55.84 107 ILE A CA 1
ATOM 875 C C . ILE A 1 107 ? 5.613 -10.232 29.222 1.00 55.84 107 ILE A C 1
ATOM 877 O O . ILE A 1 107 ? 5.581 -10.368 28.001 1.00 55.84 107 ILE A O 1
ATOM 881 N N . VAL A 1 108 ? 4.630 -10.695 30.002 1.00 52.41 108 VAL A N 1
ATOM 882 C CA . VAL A 1 108 ? 3.391 -11.320 29.484 1.00 52.41 108 VAL A CA 1
ATOM 883 C C . VAL A 1 108 ? 2.299 -10.279 29.192 1.00 52.41 108 VAL A C 1
ATOM 885 O O . VAL A 1 108 ? 1.575 -10.406 28.207 1.00 52.41 108 VAL A O 1
ATOM 888 N N . GLU A 1 109 ? 2.204 -9.204 29.984 1.00 54.19 109 GLU A N 1
ATOM 889 C CA . GLU A 1 109 ? 1.179 -8.157 29.797 1.00 54.19 109 GLU A CA 1
ATOM 890 C C . GLU A 1 109 ? 1.365 -7.356 28.498 1.00 54.19 109 GLU A C 1
ATOM 892 O O . GLU A 1 109 ? 0.391 -6.937 27.869 1.00 54.19 109 GLU A O 1
ATOM 897 N N . PHE A 1 110 ? 2.609 -7.201 28.041 1.00 56.31 110 PHE A N 1
ATOM 898 C CA . PHE A 1 110 ? 2.919 -6.486 26.803 1.00 56.31 110 PHE A CA 1
ATOM 899 C C . PHE A 1 110 ? 2.489 -7.268 25.552 1.00 56.31 110 PHE A C 1
ATOM 901 O O . PHE A 1 110 ? 1.996 -6.653 24.613 1.00 56.31 110 PHE A O 1
ATOM 908 N N . ASP A 1 111 ? 2.583 -8.609 25.543 1.00 55.06 111 ASP A N 1
ATOM 909 C CA . ASP A 1 111 ? 2.093 -9.438 24.422 1.00 55.06 111 ASP A CA 1
ATOM 910 C C . ASP A 1 111 ? 0.570 -9.313 24.260 1.00 55.06 111 ASP A C 1
ATOM 912 O O . ASP A 1 111 ? 0.072 -9.219 23.140 1.00 55.06 111 ASP A O 1
ATOM 916 N N . VAL A 1 112 ? -0.186 -9.242 25.361 1.00 56.91 112 VAL A N 1
ATOM 917 C CA . VAL A 1 112 ? -1.652 -9.098 25.310 1.00 56.91 112 VAL A CA 1
ATOM 918 C C . VAL A 1 112 ? -2.060 -7.728 24.766 1.00 56.91 112 VAL A C 1
ATOM 920 O O . VAL A 1 112 ? -2.910 -7.664 23.878 1.00 56.91 112 VAL A O 1
ATOM 923 N N . ALA A 1 113 ? -1.426 -6.645 25.228 1.00 59.19 113 ALA A N 1
ATOM 924 C CA . ALA A 1 113 ? -1.667 -5.302 24.695 1.00 59.19 113 ALA A CA 1
ATOM 925 C C . ALA A 1 113 ? -1.260 -5.183 23.213 1.00 59.19 113 ALA A C 1
ATOM 927 O O . ALA A 1 113 ? -1.923 -4.497 22.439 1.00 59.19 113 ALA A O 1
ATOM 928 N N . LEU A 1 114 ? -0.207 -5.898 22.798 1.00 58.53 114 LEU A N 1
ATOM 929 C CA . LEU A 1 114 ? 0.285 -5.917 21.421 1.00 58.53 114 LEU A CA 1
ATOM 930 C C . LEU A 1 114 ? -0.558 -6.746 20.452 1.00 58.53 114 LEU A C 1
ATOM 932 O O . LEU A 1 114 ? -0.509 -6.498 19.247 1.00 58.53 114 LEU A O 1
ATOM 936 N N . ARG A 1 115 ? -1.357 -7.707 20.932 1.00 58.91 115 ARG A N 1
ATOM 937 C CA . ARG A 1 115 ? -2.255 -8.496 20.068 1.00 58.91 115 ARG A CA 1
ATOM 938 C C . ARG A 1 115 ? -3.301 -7.642 19.363 1.00 58.91 115 ARG A C 1
ATOM 940 O O . ARG A 1 115 ? -3.605 -7.942 18.214 1.00 58.91 115 ARG A O 1
ATOM 947 N N . GLY A 1 116 ? -3.781 -6.569 19.995 1.00 57.09 116 GLY A N 1
ATOM 948 C CA . GLY A 1 116 ? -4.669 -5.593 19.349 1.00 57.09 116 GLY A CA 1
ATOM 949 C C . GLY A 1 116 ? -4.000 -4.843 18.193 1.00 57.09 116 GLY A C 1
ATOM 950 O O . GLY A 1 116 ? -4.673 -4.357 17.294 1.00 57.09 116 GLY A O 1
ATOM 951 N N . TYR A 1 117 ? -2.667 -4.817 18.176 1.00 56.09 117 TYR A N 1
ATOM 952 C CA . TYR A 1 117 ? -1.877 -4.200 17.118 1.00 56.09 117 TYR A CA 1
ATOM 953 C C . TYR A 1 117 ? -1.397 -5.217 16.077 1.00 56.09 117 TYR A C 1
ATOM 955 O O . TYR A 1 117 ? -0.924 -4.814 15.029 1.00 56.09 117 TYR A O 1
ATOM 963 N N . ARG A 1 118 ? -1.604 -6.531 16.250 1.00 53.81 118 ARG A N 1
ATOM 964 C CA . ARG A 1 118 ? -1.260 -7.536 15.219 1.00 53.81 118 ARG A CA 1
ATOM 965 C C . ARG A 1 118 ? -2.024 -7.390 13.892 1.00 53.81 118 ARG A C 1
ATOM 967 O O . ARG A 1 118 ? -1.794 -8.178 12.982 1.00 53.81 118 ARG A O 1
ATOM 974 N N . THR A 1 119 ? -2.928 -6.421 13.771 1.00 55.78 119 THR A N 1
ATOM 975 C CA . THR A 1 119 ? -3.663 -6.083 12.543 1.00 55.78 119 THR A CA 1
ATOM 976 C C . THR A 1 119 ? -3.314 -4.695 11.993 1.00 55.78 119 THR A C 1
ATOM 978 O O . THR A 1 119 ? -3.991 -4.226 11.076 1.00 55.78 119 THR A O 1
ATOM 981 N N . TYR A 1 120 ? -2.282 -4.016 12.521 1.00 68.94 120 TYR A N 1
ATOM 982 C CA . TYR A 1 120 ? -1.893 -2.697 12.015 1.00 68.94 120 TYR A CA 1
ATOM 983 C C . TYR A 1 120 ? -1.393 -2.799 10.572 1.00 68.94 120 TYR A C 1
ATOM 985 O O . TYR A 1 120 ? -0.638 -3.701 10.225 1.00 68.94 120 TYR A O 1
ATOM 993 N N . ARG A 1 121 ? -1.780 -1.865 9.703 1.00 74.31 121 ARG A N 1
ATOM 994 C CA . ARG A 1 121 ? -1.200 -1.757 8.356 1.00 74.31 121 ARG A CA 1
ATOM 995 C C . ARG A 1 121 ? -0.669 -0.354 8.121 1.00 74.31 121 ARG A C 1
ATOM 997 O O . ARG A 1 121 ? -1.275 0.622 8.549 1.00 74.31 121 ARG A O 1
ATOM 1004 N N . SER A 1 122 ? 0.449 -0.269 7.409 1.00 79.00 122 SER A N 1
ATOM 1005 C CA . SER A 1 122 ? 0.962 0.979 6.845 1.00 79.00 122 SER A CA 1
ATOM 1006 C C . SER A 1 122 ? 0.877 0.877 5.332 1.00 79.00 122 SER A C 1
ATOM 1008 O O . SER A 1 122 ? 1.295 -0.132 4.756 1.00 79.00 122 SER A O 1
ATOM 1010 N N . PHE A 1 123 ? 0.338 1.914 4.695 1.00 87.00 123 PHE A N 1
ATOM 1011 C CA . PHE A 1 123 ? 0.215 1.979 3.244 1.00 87.00 123 PHE A CA 1
ATOM 1012 C C . PHE A 1 123 ? 0.899 3.201 2.689 1.00 87.00 123 PHE A C 1
ATOM 1014 O O . PHE A 1 123 ? 0.846 4.270 3.289 1.00 87.00 123 PHE A O 1
ATOM 1021 N N . SER A 1 124 ? 1.453 3.063 1.495 1.00 89.75 124 SER A N 1
ATOM 1022 C CA . SER A 1 124 ? 1.865 4.210 0.706 1.00 89.75 124 SER A CA 1
ATOM 1023 C C . SER A 1 124 ? 0.682 5.062 0.260 1.00 89.75 124 SER A C 1
ATOM 1025 O O . SER A 1 124 ? -0.480 4.638 0.296 1.00 89.75 124 SER A O 1
ATOM 1027 N N . LYS A 1 125 ? 0.982 6.240 -0.291 1.00 90.81 125 LYS A N 1
ATOM 1028 C CA . LYS A 1 125 ? -0.004 6.982 -1.073 1.00 90.81 125 LYS A CA 1
ATOM 1029 C C . LYS A 1 125 ? -0.521 6.088 -2.221 1.00 90.81 125 LYS A C 1
ATOM 1031 O O . LYS A 1 125 ? 0.297 5.470 -2.910 1.00 90.81 125 LYS A O 1
ATOM 1036 N N . PRO A 1 126 ? -1.845 6.012 -2.460 1.00 89.50 126 PRO A N 1
ATOM 1037 C CA . PRO A 1 126 ? -2.374 5.334 -3.635 1.00 89.50 126 PRO A CA 1
ATOM 1038 C C . PRO A 1 126 ? -1.971 6.085 -4.908 1.00 89.50 126 PRO A C 1
ATOM 1040 O O . PRO A 1 126 ? -2.238 7.285 -5.028 1.00 89.50 126 PRO A O 1
ATOM 1043 N N . VAL A 1 127 ? -1.381 5.380 -5.873 1.00 91.25 127 VAL A N 1
ATOM 1044 C CA . VAL A 1 127 ? -1.025 5.950 -7.182 1.00 91.25 127 VAL A CA 1
ATOM 1045 C C . VAL A 1 127 ? -1.991 5.433 -8.240 1.00 91.25 127 VAL A C 1
ATOM 1047 O O . VAL A 1 127 ? -2.189 4.224 -8.357 1.00 91.25 127 VAL A O 1
ATOM 1050 N N . PHE A 1 128 ? -2.614 6.341 -8.994 1.00 90.69 128 PHE A N 1
ATOM 1051 C CA . PHE A 1 128 ? -3.644 6.014 -9.983 1.00 90.69 128 PHE A CA 1
ATOM 1052 C C . PHE A 1 128 ? -3.130 6.168 -11.418 1.00 90.69 128 PHE A C 1
ATOM 1054 O O . PHE A 1 128 ? -2.442 7.138 -11.752 1.00 90.69 128 PHE A O 1
ATOM 1061 N N . PHE A 1 129 ? -3.536 5.236 -12.282 1.00 90.38 129 PHE A N 1
ATOM 1062 C CA . PHE A 1 129 ? -3.107 5.160 -13.681 1.00 90.38 129 PHE A CA 1
ATOM 1063 C C . PHE A 1 129 ? -4.286 4.942 -14.625 1.00 90.38 129 PHE A C 1
ATOM 1065 O O . PHE A 1 129 ? -5.355 4.479 -14.206 1.00 90.38 129 PHE A O 1
ATOM 1072 N N . ARG A 1 130 ? -4.055 5.252 -15.910 1.00 88.81 130 ARG A N 1
ATOM 1073 C CA . ARG A 1 130 ? -4.969 4.973 -17.031 1.00 88.81 130 ARG A CA 1
ATOM 1074 C C . ARG A 1 130 ? -6.397 5.410 -16.720 1.00 88.81 130 ARG A C 1
ATOM 1076 O O . ARG A 1 130 ? -7.292 4.579 -16.574 1.00 88.81 130 ARG A O 1
ATOM 1083 N N . GLU A 1 131 ? -6.567 6.714 -16.512 1.00 87.75 131 GLU A N 1
ATOM 1084 C CA . GLU A 1 131 ? -7.872 7.328 -16.228 1.00 87.75 131 GLU A CA 1
ATOM 1085 C C . GLU A 1 131 ? -8.591 6.700 -15.016 1.00 87.75 131 GLU A C 1
ATOM 1087 O O . GLU A 1 131 ? -9.794 6.456 -15.034 1.00 87.75 131 GLU A O 1
ATOM 1092 N N . PHE A 1 132 ? -7.848 6.426 -13.935 1.00 82.56 132 PHE A N 1
ATOM 1093 C CA . PHE A 1 132 ? -8.364 5.797 -12.707 1.00 82.56 132 PHE A CA 1
ATOM 1094 C C . PHE A 1 132 ? -8.903 4.372 -12.904 1.00 82.56 132 PHE A C 1
ATOM 1096 O O . PHE A 1 132 ? -9.776 3.918 -12.156 1.00 82.56 132 PHE A O 1
ATOM 1103 N N . THR A 1 133 ? -8.366 3.646 -13.884 1.00 87.50 133 THR A N 1
ATOM 1104 C CA . THR A 1 133 ? -8.670 2.222 -14.084 1.00 87.50 133 THR A CA 1
ATOM 1105 C C . THR A 1 133 ? -7.793 1.330 -13.211 1.00 87.50 133 THR A C 1
ATOM 1107 O O . THR A 1 133 ? -8.236 0.260 -12.795 1.00 87.50 133 THR A O 1
ATOM 1110 N N . TYR A 1 134 ? -6.572 1.768 -12.897 1.00 88.94 134 TYR A N 1
ATOM 1111 C CA . TYR A 1 134 ? -5.640 1.035 -12.041 1.00 88.94 134 TYR A CA 1
ATOM 1112 C C . TYR A 1 134 ? -5.208 1.880 -10.848 1.00 88.94 134 TYR A C 1
ATOM 1114 O O . TYR A 1 134 ? -5.090 3.103 -10.954 1.00 88.94 134 TYR A O 1
ATOM 1122 N N . ALA A 1 135 ? -4.959 1.211 -9.725 1.00 91.19 135 ALA A N 1
ATOM 1123 C CA . ALA A 1 135 ? -4.363 1.803 -8.539 1.00 91.19 135 ALA A CA 1
ATOM 1124 C C . ALA A 1 135 ? -3.261 0.893 -7.992 1.00 91.19 135 ALA A C 1
ATOM 1126 O O . ALA A 1 135 ? -3.401 -0.330 -8.008 1.00 91.19 135 ALA A O 1
ATOM 1127 N N . CYS A 1 136 ? -2.187 1.495 -7.498 1.00 90.81 136 CYS A N 1
ATOM 1128 C CA . CYS A 1 136 ? -1.051 0.804 -6.907 1.00 90.81 136 CYS A CA 1
ATOM 1129 C C . CYS A 1 136 ? -0.821 1.295 -5.475 1.00 90.81 136 CYS A C 1
ATOM 1131 O O . CYS A 1 136 ? -0.935 2.495 -5.206 1.00 90.81 136 CYS A O 1
ATOM 1133 N N . LEU A 1 137 ? -0.532 0.360 -4.570 1.00 90.38 137 LEU A N 1
ATOM 1134 C CA . LEU A 1 137 ? -0.349 0.584 -3.138 1.00 90.38 137 LEU A CA 1
ATOM 1135 C C . LEU A 1 137 ? 0.773 -0.317 -2.616 1.00 90.38 137 LEU A C 1
ATOM 1137 O O . LEU A 1 137 ? 0.702 -1.532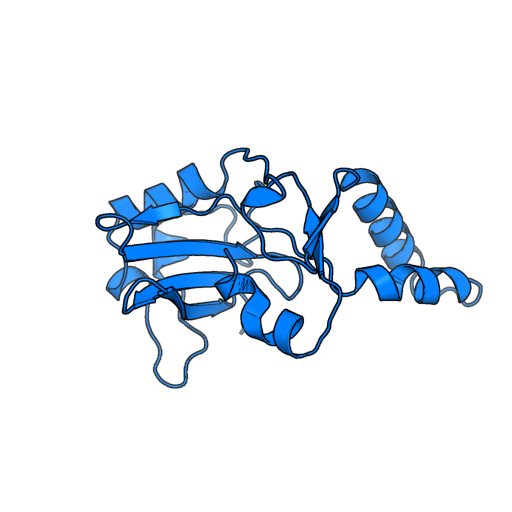 -2.783 1.00 90.38 137 LEU A O 1
ATOM 1141 N N . TYR A 1 138 ? 1.761 0.253 -1.938 1.00 88.50 138 TYR A N 1
ATOM 1142 C CA . TYR A 1 138 ? 2.740 -0.503 -1.159 1.00 88.50 138 TYR A CA 1
ATOM 1143 C C . TYR A 1 138 ? 2.224 -0.726 0.269 1.00 88.50 138 TYR A C 1
ATOM 1145 O O . TYR A 1 138 ? 1.609 0.172 0.849 1.00 88.50 138 TYR A O 1
ATOM 1153 N N . GLN A 1 139 ? 2.459 -1.918 0.825 1.00 86.25 139 GLN A N 1
ATOM 1154 C CA . GLN A 1 139 ? 2.087 -2.294 2.195 1.00 86.25 139 GLN A CA 1
ATOM 1155 C C . GLN A 1 139 ? 3.277 -2.966 2.899 1.00 86.25 139 GLN A C 1
ATOM 1157 O O . GLN A 1 139 ? 3.938 -3.797 2.280 1.00 86.25 139 GLN A O 1
ATOM 1162 N N . SER A 1 140 ? 3.552 -2.636 4.170 1.00 75.06 140 SER A N 1
ATOM 1163 C CA . SER A 1 140 ? 4.807 -3.041 4.843 1.00 75.06 140 SER A CA 1
ATOM 1164 C C . SER A 1 140 ? 4.701 -4.093 5.962 1.00 75.06 140 SER A C 1
ATOM 1166 O O . SER A 1 140 ? 5.719 -4.684 6.311 1.00 75.06 140 SER A O 1
ATOM 1168 N N . TYR A 1 141 ? 3.523 -4.357 6.542 1.00 63.25 141 TYR A N 1
ATOM 1169 C CA . TYR A 1 141 ? 3.451 -5.086 7.822 1.00 63.25 141 TYR A CA 1
ATOM 1170 C C . TYR A 1 141 ? 3.540 -6.623 7.736 1.00 63.25 141 TYR A C 1
ATOM 1172 O O . TYR A 1 141 ? 4.203 -7.242 8.563 1.00 63.25 141 TYR A O 1
ATOM 1180 N N . GLU A 1 142 ? 2.953 -7.256 6.720 1.00 58.66 142 GLU A N 1
ATOM 1181 C CA . GLU A 1 142 ? 2.998 -8.725 6.538 1.00 58.66 142 GLU A CA 1
ATOM 1182 C C . GLU A 1 142 ? 4.174 -9.168 5.647 1.00 58.66 142 GLU A C 1
ATOM 1184 O O . GLU A 1 142 ? 4.158 -10.220 5.012 1.00 58.66 142 GLU A O 1
ATOM 1189 N N . GLY A 1 143 ? 5.205 -8.329 5.592 1.00 65.06 143 GLY A N 1
ATOM 1190 C CA . GLY A 1 143 ? 6.201 -8.342 4.539 1.00 65.06 143 GLY A CA 1
ATOM 1191 C C . GLY A 1 143 ? 5.885 -7.261 3.505 1.00 65.06 143 GLY A C 1
ATOM 1192 O O . GLY A 1 143 ? 4.710 -7.001 3.201 1.00 65.06 143 GLY A O 1
ATOM 1193 N N . PRO A 1 144 ? 6.926 -6.604 2.978 1.00 75.88 144 PRO A N 1
ATOM 1194 C CA . PRO A 1 144 ? 6.742 -5.588 1.970 1.00 75.88 144 PRO A CA 1
ATOM 1195 C C . PRO A 1 144 ? 6.079 -6.245 0.760 1.00 75.88 144 PRO A C 1
ATOM 1197 O O . PRO A 1 144 ? 6.545 -7.274 0.265 1.00 75.88 144 PRO A O 1
ATOM 1200 N N . HIS A 1 145 ? 5.013 -5.640 0.248 1.00 84.19 145 HIS A N 1
ATOM 1201 C CA . HIS A 1 145 ? 4.410 -6.061 -1.010 1.00 84.19 145 HIS A CA 1
ATOM 1202 C C . HIS A 1 145 ? 3.760 -4.897 -1.753 1.00 84.19 145 HIS A C 1
ATOM 1204 O O . HIS A 1 145 ? 3.340 -3.898 -1.163 1.00 84.19 145 HIS A O 1
ATOM 1210 N N . LEU A 1 146 ?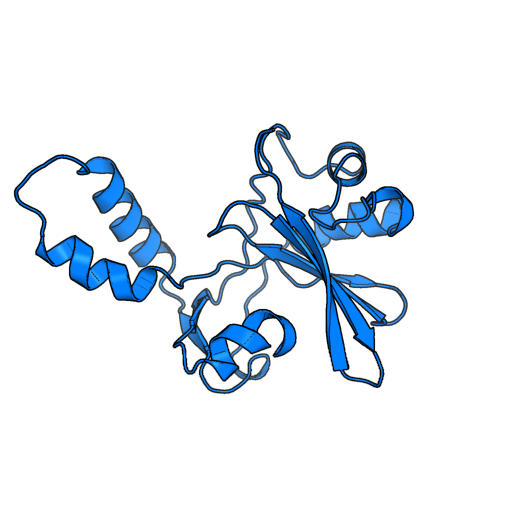 3.665 -5.043 -3.072 1.00 87.56 146 LEU A N 1
ATOM 1211 C CA . LEU A 1 146 ? 2.986 -4.109 -3.958 1.00 87.56 146 LEU A CA 1
ATOM 1212 C C . LEU A 1 146 ? 1.633 -4.696 -4.361 1.00 87.56 146 LEU A C 1
ATOM 1214 O O . LEU A 1 146 ? 1.568 -5.730 -5.023 1.00 87.56 146 LEU A O 1
ATOM 1218 N N . ALA A 1 147 ? 0.546 -4.047 -3.960 1.00 89.12 147 ALA A N 1
ATOM 1219 C CA . ALA A 1 147 ? -0.814 -4.435 -4.299 1.00 89.12 147 ALA A CA 1
ATOM 1220 C C . ALA A 1 147 ? -1.337 -3.591 -5.466 1.00 89.12 147 ALA A C 1
ATOM 1222 O O . ALA A 1 147 ? -1.385 -2.359 -5.402 1.00 89.12 147 ALA A O 1
ATOM 1223 N N . VAL A 1 148 ? -1.783 -4.269 -6.521 1.00 89.62 148 VAL A N 1
ATOM 1224 C CA . VAL A 1 148 ? -2.348 -3.653 -7.720 1.00 89.62 148 VAL A CA 1
ATOM 1225 C C . VAL A 1 148 ? -3.840 -3.926 -7.763 1.00 89.62 148 VAL A C 1
ATOM 1227 O O . VAL A 1 148 ? -4.293 -5.070 -7.700 1.00 89.62 148 VAL A O 1
ATOM 1230 N N . TYR A 1 149 ? -4.616 -2.860 -7.906 1.00 90.19 149 TYR A N 1
ATOM 1231 C CA . TYR A 1 149 ? -6.064 -2.900 -8.018 1.00 90.19 149 TYR A CA 1
ATOM 1232 C C . TYR A 1 149 ? -6.487 -2.466 -9.409 1.00 90.19 149 TYR A C 1
ATOM 1234 O O . TYR A 1 149 ? -5.923 -1.537 -9.989 1.00 90.19 149 TYR A O 1
ATOM 1242 N N . ARG A 1 150 ? -7.533 -3.111 -9.916 1.00 90.31 150 ARG A N 1
ATOM 1243 C CA . ARG A 1 150 ? -8.205 -2.738 -11.155 1.00 90.31 150 ARG A CA 1
ATOM 1244 C C . ARG A 1 150 ? -9.648 -2.375 -10.850 1.00 90.31 150 ARG A C 1
ATOM 1246 O O . ARG A 1 150 ? -10.306 -3.015 -10.029 1.00 90.31 150 ARG A O 1
ATOM 1253 N N . LYS A 1 151 ? -10.146 -1.333 -11.503 1.00 88.94 151 LYS A N 1
ATOM 1254 C CA . LYS A 1 151 ? -11.546 -0.936 -11.431 1.00 88.94 151 LYS A CA 1
ATOM 1255 C C . LYS A 1 151 ? -12.362 -1.784 -12.406 1.00 88.94 151 LYS A C 1
ATOM 1257 O O . LYS A 1 151 ? -12.153 -1.734 -13.614 1.00 88.94 151 LYS A O 1
ATOM 1262 N N . GLU A 1 152 ? -13.306 -2.551 -11.878 1.00 88.81 152 GLU A N 1
ATOM 1263 C CA . GLU A 1 152 ? -14.222 -3.414 -12.623 1.00 88.81 152 GLU A CA 1
ATOM 1264 C C . GLU A 1 152 ? -15.663 -3.056 -12.265 1.00 88.81 152 GLU A C 1
ATOM 1266 O O . GLU A 1 152 ? -16.043 -3.090 -11.095 1.00 88.81 152 GLU A O 1
ATOM 1271 N N . HIS A 1 153 ? -16.484 -2.714 -13.262 1.00 87.75 153 HIS A N 1
ATOM 1272 C CA . HIS A 1 153 ? -17.893 -2.337 -13.055 1.00 87.75 153 HIS A CA 1
ATOM 1273 C C . HIS A 1 153 ? -18.075 -1.252 -11.972 1.00 87.75 153 HIS A C 1
ATOM 1275 O O . HIS A 1 153 ? -18.966 -1.324 -11.129 1.00 87.75 153 HIS A O 1
ATOM 1281 N N . GLY A 1 154 ? -17.173 -0.266 -11.948 1.00 82.62 154 GLY A N 1
ATOM 1282 C CA . GLY A 1 154 ? -17.191 0.825 -10.970 1.00 82.62 154 GLY A CA 1
ATOM 1283 C C . GLY A 1 154 ? -16.626 0.478 -9.587 1.00 82.62 154 GLY A C 1
ATOM 1284 O O . GLY A 1 154 ? -16.429 1.392 -8.787 1.00 82.62 154 GLY A O 1
ATOM 1285 N N . LYS A 1 155 ? -16.299 -0.790 -9.312 1.00 83.94 155 LYS A N 1
ATOM 1286 C CA . LYS A 1 155 ? -15.727 -1.248 -8.039 1.00 83.94 155 LYS A CA 1
ATOM 1287 C C . LYS A 1 155 ? -14.241 -1.555 -8.184 1.00 83.94 155 LYS A C 1
ATOM 1289 O O . LYS A 1 155 ? -13.811 -2.128 -9.178 1.00 83.94 155 LYS A O 1
ATOM 1294 N N . TRP A 1 156 ? -13.447 -1.181 -7.189 1.00 86.25 156 TRP A N 1
ATOM 1295 C CA . TRP A 1 156 ? -12.047 -1.594 -7.120 1.00 86.25 156 TRP A CA 1
ATOM 1296 C C . TRP A 1 156 ? -11.969 -3.063 -6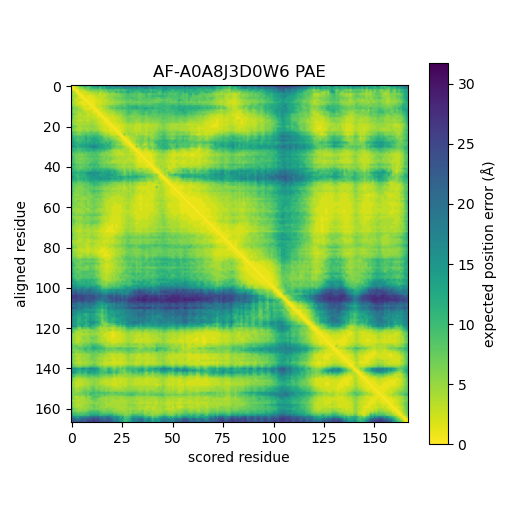.716 1.00 86.25 156 TRP A C 1
ATOM 1298 O O . TRP A 1 156 ? -12.641 -3.462 -5.772 1.00 86.25 156 TRP A O 1
ATOM 1308 N N . LYS A 1 157 ? -11.145 -3.848 -7.407 1.00 86.94 157 LYS A N 1
ATOM 1309 C CA . LYS A 1 157 ? -10.829 -5.228 -7.035 1.00 86.94 157 LYS A CA 1
ATOM 1310 C C . LYS A 1 157 ? -9.329 -5.442 -7.055 1.00 86.94 157 LYS A C 1
ATOM 1312 O O . LYS A 1 157 ? -8.634 -4.860 -7.892 1.00 86.94 157 LYS A O 1
ATOM 1317 N N . ARG A 1 158 ? -8.831 -6.274 -6.140 1.00 87.38 158 ARG A N 1
ATOM 1318 C CA . ARG A 1 158 ? -7.423 -6.676 -6.146 1.00 87.38 158 ARG A CA 1
ATOM 1319 C C . ARG A 1 158 ? -7.158 -7.477 -7.418 1.00 87.38 158 ARG A C 1
ATOM 1321 O O . ARG A 1 158 ? -7.798 -8.500 -7.640 1.00 87.38 158 ARG A O 1
ATOM 1328 N N . TYR A 1 159 ? -6.257 -6.972 -8.255 1.00 87.44 159 TYR A N 1
ATOM 1329 C CA . TYR A 1 159 ? -5.886 -7.591 -9.521 1.00 87.44 159 TYR A CA 1
ATOM 1330 C C . TYR A 1 159 ? -4.743 -8.578 -9.298 1.00 87.44 159 TYR A C 1
ATOM 1332 O O . TYR A 1 159 ? -4.914 -9.768 -9.538 1.00 87.44 159 TYR A O 1
ATOM 1340 N N . PHE A 1 160 ? -3.628 -8.104 -8.741 1.00 85.88 160 PHE A N 1
ATOM 1341 C CA . PHE A 1 160 ? -2.576 -8.969 -8.220 1.00 85.88 160 PHE A CA 1
ATOM 1342 C C . PHE A 1 160 ? -1.785 -8.293 -7.097 1.00 85.88 160 PHE A C 1
ATOM 1344 O O . PHE A 1 160 ? -1.904 -7.087 -6.881 1.00 85.88 160 PHE A O 1
ATOM 1351 N N . SER A 1 161 ? -0.978 -9.084 -6.395 1.00 86.50 161 SER A N 1
ATOM 1352 C CA . SER A 1 161 ? 0.036 -8.600 -5.463 1.00 86.50 161 SER A CA 1
ATOM 1353 C C . SER A 1 161 ? 1.391 -9.167 -5.857 1.00 86.50 161 SER A C 1
ATOM 1355 O O . SER A 1 161 ? 1.469 -10.272 -6.402 1.00 86.50 161 SER A O 1
ATOM 1357 N N . VAL A 1 162 ? 2.438 -8.406 -5.571 1.00 83.00 162 VAL A N 1
ATOM 1358 C CA . VAL A 1 162 ? 3.818 -8.873 -5.613 1.00 83.00 162 VAL A CA 1
ATOM 1359 C C . VAL A 1 162 ? 4.386 -8.787 -4.212 1.00 83.00 162 VAL A C 1
ATOM 1361 O O . VAL A 1 162 ? 4.557 -7.681 -3.698 1.00 83.00 162 VAL A O 1
ATOM 1364 N N . THR A 1 163 ? 4.674 -9.927 -3.600 1.00 77.38 163 THR A N 1
ATOM 1365 C CA . THR A 1 163 ? 5.358 -9.968 -2.316 1.00 77.38 163 THR A CA 1
ATOM 1366 C C . THR A 1 163 ? 6.857 -9.892 -2.534 1.00 77.38 163 THR A C 1
A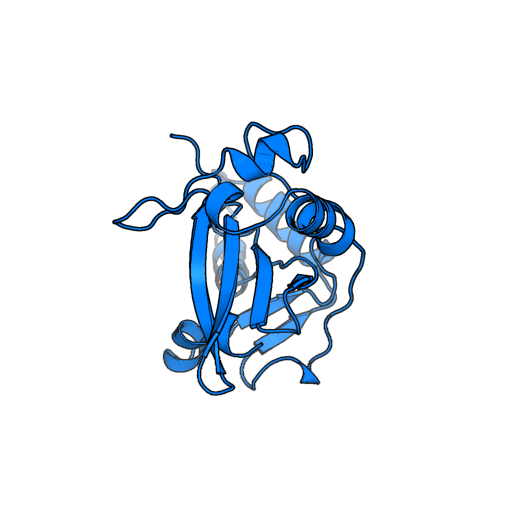TOM 1368 O O . THR A 1 163 ? 7.437 -10.657 -3.298 1.00 77.38 163 THR A O 1
ATOM 1371 N N . PHE A 1 164 ? 7.509 -8.979 -1.825 1.00 71.38 164 PHE A N 1
ATOM 1372 C CA . PHE A 1 164 ? 8.954 -8.794 -1.889 1.00 71.38 164 PHE A CA 1
ATOM 1373 C C . PHE A 1 164 ? 9.708 -9.771 -0.967 1.00 71.38 164 PHE A C 1
ATOM 1375 O O . PHE A 1 164 ? 10.723 -9.416 -0.367 1.00 71.38 164 PHE A O 1
ATOM 1382 N N . LEU A 1 165 ? 9.193 -10.992 -0.793 1.00 57.38 165 LEU A N 1
ATOM 1383 C CA . LEU A 1 165 ? 9.836 -12.006 0.036 1.00 57.38 165 LEU A CA 1
ATOM 1384 C C . LEU A 1 165 ? 11.111 -12.518 -0.644 1.00 57.38 165 LEU A C 1
ATOM 1386 O O . LEU A 1 165 ? 11.163 -12.715 -1.855 1.00 57.38 165 LEU A O 1
ATOM 1390 N N . LEU A 1 166 ? 12.122 -12.768 0.186 1.00 42.34 166 LEU A N 1
ATOM 1391 C CA . LEU A 1 166 ? 13.234 -13.665 -0.106 1.00 42.34 166 LEU A CA 1
ATOM 1392 C C . LEU A 1 166 ? 12.708 -14.997 -0.653 1.00 42.34 166 LEU A C 1
ATOM 1394 O O . LEU A 1 166 ? 12.037 -15.727 0.080 1.00 42.34 166 LEU A O 1
ATOM 1398 N N . VAL A 1 167 ? 13.045 -15.320 -1.899 1.00 37.81 167 VAL A N 1
ATOM 1399 C CA . VAL A 1 167 ? 13.254 -16.717 -2.300 1.00 37.81 167 VAL A CA 1
ATOM 1400 C C . VAL A 1 167 ? 14.733 -17.013 -2.128 1.00 37.81 167 VAL A C 1
ATOM 1402 O O . VAL A 1 167 ? 15.539 -16.168 -2.580 1.00 37.81 167 VAL A O 1
#

Organism: NCBI:txid849756

Nearest PDB structures (foldseek):
  3fgb-assembly2_B  TM=7.414E-01  e=1.311E+00  Bacteroides thetaiotaomicron
  6igb-assembly2_B  TM=6.931E-01  e=1.792E+00  Pseudomonas aeruginosa PAO1
  4qrj-assembly2_B  TM=7.523E-01  e=4.581E+00  Bacteroides uniformis ATCC 8492
  8pj2-assembly1_1  TM=6.915E-01  e=2.609E+00  Homo sapiens

Radius of gyration: 17.02 Å; Cα contacts (8 Å, |Δi|>4): 270; chains: 1; bounding box: 36×32×51 Å

pLDDT: mean 78.5, std 11.91, range [37.81, 93.25]

Foldseek 3Di:
DCQVCVPCVVVVHQAEEEQKAALPQDQPPDPAQALVVQQCFWFPDPDTDGVCVVDPSVRSVCCRVQQNDIGGDDPVVYDPRYHYDNPVVVVVVLVVVCVVCPPPPPDPVSVVVCVSVLRYKHKTDWDADDVRQKIWIWIPRVATKIWIWGQDPNDIHTPTMTGSDDD

Sequence (167 aa):
MAAVFENELASGQEIFLFEDAETDWKIPWLDSCTVEGIWNLESDFRQKILIKDVFSREETERICTEGSAPYKFRKELFPDGINLSSERSRYDSIINAFYTHIGKPEIVEFDVALRGYRTYRSFSKPVFFREFTYACLYQSYEGPHLAVYRKEHGKWKRYFSVTFLLV